Protein AF-A0A4Y7IZH0-F1 (afdb_monomer_lite)

Radius of gyration: 15.34 Å; chains: 1; bounding box: 50×20×42 Å

pLDDT: mean 87.92, std 14.13, range [39.81, 97.44]

Structure (mmCIF, N/CA/C/O backbone):
data_AF-A0A4Y7IZH0-F1
#
_entry.id   AF-A0A4Y7IZH0-F1
#
loop_
_atom_site.group_PDB
_atom_site.id
_atom_site.type_symbol
_atom_site.label_atom_id
_atom_site.label_alt_id
_atom_site.label_comp_id
_atom_site.label_asym_id
_atom_site.label_entity_id
_atom_site.label_seq_id
_atom_site.pdbx_PDB_ins_code
_atom_site.Cartn_x
_atom_site.Cartn_y
_atom_site.Cartn_z
_atom_site.occupancy
_atom_site.B_iso_or_equiv
_atom_site.auth_seq_id
_atom_site.auth_comp_id
_atom_site.auth_asym_id
_atom_site.auth_atom_id
_atom_site.pdbx_PDB_model_num
ATOM 1 N N . MET A 1 1 ? -27.369 6.206 21.919 1.00 42.56 1 MET A N 1
ATOM 2 C CA . MET A 1 1 ? -26.220 6.488 21.034 1.00 42.56 1 MET A CA 1
ATOM 3 C C . MET A 1 1 ? -26.747 7.203 19.810 1.00 42.56 1 MET A C 1
ATOM 5 O O . MET A 1 1 ? -27.743 6.756 19.257 1.00 42.56 1 MET A O 1
ATOM 9 N N . LYS A 1 2 ? -26.175 8.369 19.503 1.00 39.81 2 LYS A N 1
ATOM 10 C CA . LYS A 1 2 ? -26.587 9.223 18.385 1.00 39.81 2 LYS A CA 1
ATOM 11 C C . LYS A 1 2 ? -26.344 8.489 17.063 1.00 39.81 2 LYS A C 1
ATOM 13 O O . LYS A 1 2 ? -25.370 7.753 16.962 1.00 39.81 2 LYS A O 1
ATOM 18 N N . ASN A 1 3 ? -27.258 8.691 16.119 1.00 43.94 3 ASN A N 1
ATOM 19 C CA . ASN A 1 3 ? -27.263 8.195 14.743 1.00 43.94 3 ASN A CA 1
ATOM 20 C C . ASN A 1 3 ? -25.836 8.077 14.180 1.00 43.94 3 ASN A C 1
ATOM 22 O O . ASN A 1 3 ? -25.154 9.085 14.014 1.00 43.94 3 ASN A O 1
ATOM 26 N N . GLY A 1 4 ? -25.380 6.832 14.015 1.00 47.25 4 GLY A N 1
ATOM 27 C CA . GLY A 1 4 ? -23.975 6.466 13.861 1.00 47.25 4 GLY A CA 1
ATOM 28 C C . GLY A 1 4 ? -23.459 6.678 12.448 1.00 47.25 4 GLY A C 1
ATOM 29 O O . GLY A 1 4 ? -23.396 5.738 11.661 1.00 47.25 4 GLY A O 1
ATOM 30 N N . GLU A 1 5 ? -23.063 7.907 12.144 1.00 53.34 5 GLU A N 1
ATOM 31 C CA . GLU A 1 5 ? -22.160 8.180 11.031 1.00 53.34 5 GLU A CA 1
ATOM 32 C C . GLU A 1 5 ? -20.801 7.566 11.376 1.00 53.34 5 GLU A C 1
ATOM 34 O O . GLU A 1 5 ? -20.016 8.121 12.144 1.00 53.34 5 GLU A O 1
ATOM 39 N N . ARG A 1 6 ? -20.548 6.358 10.865 1.00 56.03 6 ARG A N 1
ATOM 40 C CA . ARG A 1 6 ? -19.225 5.740 10.912 1.00 56.03 6 ARG A CA 1
ATOM 41 C C . ARG A 1 6 ? -18.281 6.668 10.148 1.00 56.03 6 ARG A C 1
ATOM 43 O O . ARG A 1 6 ? -18.452 6.862 8.945 1.00 56.03 6 ARG A O 1
ATOM 50 N N . VAL A 1 7 ? -17.336 7.300 10.841 1.00 64.81 7 VAL A N 1
ATOM 51 C CA . VAL A 1 7 ? -16.315 8.107 10.169 1.00 64.81 7 VAL A CA 1
ATOM 52 C C . VAL A 1 7 ? -15.407 7.135 9.428 1.00 64.81 7 VAL A C 1
ATOM 54 O O . VAL A 1 7 ? -14.603 6.438 10.039 1.00 64.81 7 VAL A O 1
ATOM 57 N N . ASN A 1 8 ? -15.571 7.056 8.110 1.00 73.94 8 ASN A N 1
ATOM 58 C CA . ASN A 1 8 ? -14.726 6.231 7.257 1.00 73.94 8 ASN A CA 1
ATOM 59 C C . ASN A 1 8 ? -13.384 6.942 7.059 1.00 73.94 8 ASN A C 1
ATOM 61 O O . ASN A 1 8 ? -13.199 7.733 6.132 1.00 73.94 8 ASN A O 1
ATOM 65 N N . TRP A 1 9 ? -12.452 6.682 7.968 1.00 90.00 9 TRP A N 1
ATOM 66 C CA . TRP A 1 9 ? -11.093 7.197 7.896 1.00 90.00 9 TRP A CA 1
ATOM 67 C C . TRP A 1 9 ? -10.335 6.519 6.761 1.00 90.00 9 TRP A C 1
ATOM 69 O O . TRP A 1 9 ? -10.105 5.312 6.783 1.00 90.00 9 TRP A O 1
ATOM 79 N N . ARG A 1 10 ? -9.938 7.306 5.761 1.00 92.56 10 ARG A N 1
ATOM 80 C CA . ARG A 1 10 ? -9.223 6.818 4.582 1.00 92.56 10 ARG A CA 1
ATOM 81 C C . ARG A 1 10 ? -7.763 7.241 4.610 1.00 92.56 10 ARG A C 1
ATOM 83 O O . ARG A 1 10 ? -7.462 8.424 4.746 1.00 92.56 10 ARG A O 1
ATOM 90 N N . PHE A 1 11 ? -6.875 6.281 4.394 1.00 94.00 11 PHE A N 1
ATOM 91 C CA . PHE A 1 11 ? -5.475 6.516 4.076 1.00 94.00 11 PHE A CA 1
ATOM 92 C C . PHE A 1 11 ? -5.246 6.285 2.582 1.00 94.00 11 PHE A C 1
ATOM 94 O O . PHE A 1 11 ? -5.644 5.251 2.052 1.00 94.00 11 PHE A O 1
ATOM 101 N N . THR A 1 12 ? -4.572 7.228 1.923 1.00 95.88 12 THR A N 1
ATOM 102 C CA . THR A 1 12 ? -4.134 7.097 0.529 1.00 95.88 12 THR A CA 1
ATOM 103 C C . THR A 1 12 ? -2.700 7.597 0.409 1.00 95.88 12 THR A C 1
ATOM 105 O O . THR A 1 12 ? -2.376 8.664 0.930 1.00 95.88 12 THR A O 1
ATOM 108 N N . THR A 1 13 ? -1.845 6.847 -0.284 1.00 96.75 13 THR A N 1
ATOM 109 C CA . THR A 1 13 ? -0.464 7.244 -0.581 1.00 96.75 13 THR A CA 1
ATOM 110 C C . THR A 1 13 ? -0.031 6.770 -1.964 1.00 96.75 13 THR A C 1
ATOM 112 O O . THR A 1 13 ? -0.604 5.833 -2.522 1.00 96.75 13 THR A O 1
ATOM 115 N N . GLU A 1 14 ? 1.008 7.402 -2.497 1.00 96.31 14 GLU A N 1
ATOM 116 C CA . GLU A 1 14 ? 1.654 7.022 -3.748 1.00 96.31 14 GLU A CA 1
ATOM 117 C C . GLU A 1 14 ? 2.983 6.318 -3.473 1.00 96.31 14 GLU A C 1
ATOM 119 O O . GLU A 1 14 ? 3.769 6.715 -2.609 1.00 96.31 14 GLU A O 1
ATOM 124 N N . LEU A 1 15 ? 3.245 5.263 -4.237 1.00 95.00 15 LEU A N 1
ATOM 125 C CA . LEU A 1 15 ? 4.439 4.438 -4.143 1.00 95.00 15 LEU A CA 1
ATOM 126 C C . LEU A 1 15 ? 5.075 4.312 -5.518 1.00 95.00 15 LEU A C 1
ATOM 128 O O . LEU A 1 15 ? 4.540 3.658 -6.409 1.00 95.00 15 LEU A O 1
ATOM 132 N N . LYS A 1 16 ? 6.249 4.923 -5.679 1.00 94.62 16 LYS A N 1
ATOM 133 C CA . LYS A 1 16 ? 7.063 4.746 -6.880 1.00 94.62 16 LYS A CA 1
ATOM 134 C C . LYS A 1 16 ? 7.801 3.411 -6.819 1.00 94.62 16 LYS A C 1
ATOM 136 O O . LYS A 1 16 ? 8.516 3.145 -5.850 1.00 94.62 16 LYS A O 1
ATOM 141 N N . VAL A 1 17 ? 7.651 2.611 -7.866 1.00 94.62 17 VAL A N 1
ATOM 142 C CA . VAL A 1 17 ? 8.202 1.258 -7.989 1.00 94.62 17 VAL A CA 1
ATOM 143 C C . VAL A 1 17 ? 8.856 1.053 -9.353 1.00 94.62 17 VAL A C 1
ATOM 145 O O . VAL A 1 17 ? 8.582 1.792 -10.301 1.00 94.62 17 VAL A O 1
ATOM 148 N N . GLU A 1 18 ? 9.726 0.053 -9.455 1.00 93.44 18 GLU A N 1
ATOM 149 C CA . GLU A 1 18 ? 10.231 -0.430 -10.742 1.00 93.44 18 GLU A CA 1
ATOM 150 C C . GLU A 1 18 ? 9.136 -1.239 -11.444 1.00 93.44 18 GLU A C 1
ATOM 152 O O . GLU A 1 18 ? 8.339 -1.920 -10.796 1.00 93.44 18 GLU A O 1
ATOM 157 N N . MET A 1 19 ? 9.046 -1.113 -12.768 1.00 92.94 19 MET A N 1
ATOM 158 C CA . MET A 1 19 ? 7.933 -1.662 -13.550 1.00 92.94 19 MET A CA 1
ATOM 159 C C . MET A 1 19 ? 7.862 -3.198 -13.505 1.00 92.94 19 MET A C 1
ATOM 161 O O . MET A 1 19 ? 6.776 -3.765 -13.554 1.00 92.94 19 MET A O 1
ATOM 165 N N . ASP A 1 20 ? 9.006 -3.864 -13.386 1.00 92.69 20 ASP A N 1
ATOM 166 C CA . ASP A 1 20 ? 9.152 -5.316 -13.219 1.00 92.69 20 ASP A CA 1
ATOM 167 C C . ASP A 1 20 ? 8.743 -5.816 -11.824 1.00 92.69 20 ASP A C 1
ATOM 169 O O . ASP A 1 20 ? 8.323 -6.963 -11.689 1.00 92.69 20 ASP A O 1
A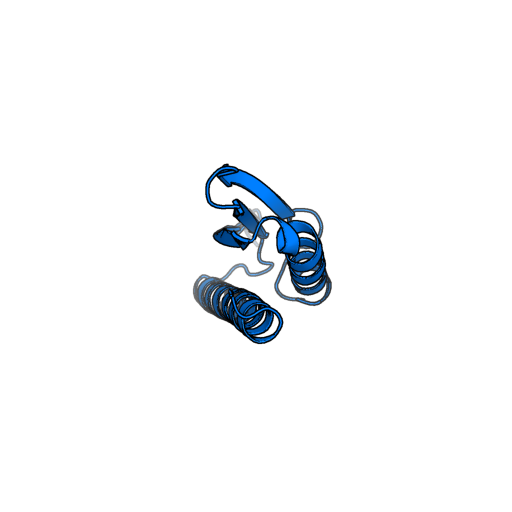TOM 173 N N . GLU A 1 21 ? 8.777 -4.959 -10.803 1.00 93.81 21 GLU A N 1
ATOM 174 C CA . GLU A 1 21 ? 8.403 -5.309 -9.426 1.00 93.81 21 GLU A CA 1
ATOM 175 C C . GLU A 1 21 ? 6.937 -4.980 -9.092 1.00 93.81 21 GLU A C 1
ATOM 177 O O . GLU A 1 21 ? 6.472 -5.283 -7.991 1.00 93.81 21 GLU A O 1
ATOM 182 N N . VAL A 1 22 ? 6.189 -4.375 -10.023 1.00 94.56 22 VAL A N 1
ATOM 183 C CA . VAL A 1 22 ? 4.805 -3.916 -9.808 1.00 94.56 22 VAL A CA 1
ATOM 184 C C . VAL A 1 22 ? 3.905 -5.018 -9.261 1.00 94.56 22 VAL A C 1
ATOM 186 O O . VAL A 1 22 ? 3.275 -4.821 -8.224 1.00 94.56 22 VAL A O 1
ATOM 189 N N . GLU A 1 23 ? 3.834 -6.170 -9.930 1.00 94.38 23 GLU A N 1
ATOM 190 C CA . GLU A 1 23 ? 2.897 -7.230 -9.540 1.00 94.38 23 GLU A CA 1
ATOM 191 C C . GLU A 1 23 ? 3.267 -7.835 -8.185 1.00 94.38 23 GLU A C 1
ATOM 193 O O . GLU A 1 23 ? 2.413 -7.948 -7.309 1.00 94.38 23 GLU A O 1
ATOM 198 N N . ARG A 1 24 ? 4.559 -8.087 -7.944 1.00 94.69 24 ARG A N 1
ATOM 199 C CA . ARG A 1 24 ? 5.048 -8.564 -6.645 1.00 94.69 24 ARG A CA 1
ATOM 200 C C . ARG A 1 24 ? 4.724 -7.580 -5.519 1.00 94.69 24 ARG A C 1
ATOM 202 O O . ARG A 1 24 ? 4.260 -7.986 -4.459 1.00 94.69 24 ARG A O 1
ATOM 209 N N . ILE A 1 25 ? 4.961 -6.283 -5.726 1.00 95.75 25 ILE A N 1
ATOM 210 C CA . ILE A 1 25 ? 4.665 -5.261 -4.714 1.00 95.75 25 ILE A CA 1
ATOM 211 C C . ILE A 1 25 ? 3.156 -5.169 -4.465 1.00 95.75 25 ILE A C 1
ATOM 213 O O . ILE A 1 25 ? 2.745 -5.050 -3.313 1.00 95.75 25 ILE A O 1
ATOM 217 N N . ARG A 1 26 ? 2.322 -5.261 -5.508 1.00 95.50 26 ARG A N 1
ATOM 218 C CA . ARG A 1 26 ? 0.858 -5.284 -5.363 1.00 95.50 26 ARG A CA 1
ATOM 219 C C . ARG A 1 26 ? 0.386 -6.491 -4.555 1.00 95.50 26 ARG A C 1
ATOM 221 O O . ARG A 1 26 ? -0.441 -6.315 -3.666 1.00 95.50 26 ARG A O 1
ATOM 228 N N . GLU A 1 27 ? 0.932 -7.679 -4.806 1.00 95.31 27 GLU A N 1
ATOM 229 C CA . GLU A 1 27 ? 0.631 -8.883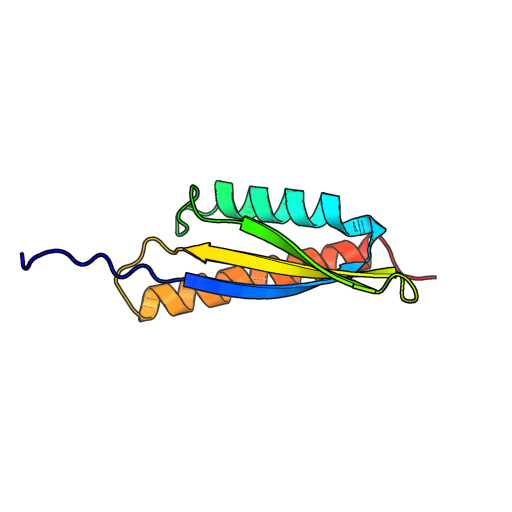 -4.021 1.00 95.31 27 GLU A CA 1
ATOM 230 C C . GLU A 1 27 ? 0.999 -8.711 -2.543 1.00 95.31 27 GLU A C 1
ATOM 232 O O . GLU A 1 27 ? 0.195 -9.015 -1.665 1.00 95.31 27 GLU A O 1
ATOM 237 N N . GLU A 1 28 ? 2.185 -8.178 -2.248 1.00 96.56 28 GLU A N 1
ATOM 238 C CA . GLU A 1 28 ? 2.616 -7.924 -0.868 1.00 96.56 28 GLU A CA 1
ATOM 239 C C . GLU A 1 28 ? 1.760 -6.851 -0.175 1.00 96.56 28 GLU A C 1
ATOM 241 O O . GLU A 1 28 ? 1.435 -6.983 1.004 1.00 96.56 28 GLU A O 1
ATOM 246 N N . ILE A 1 29 ? 1.331 -5.809 -0.895 1.00 96.25 29 ILE A N 1
ATOM 247 C CA . ILE A 1 29 ? 0.390 -4.815 -0.360 1.00 96.25 29 ILE A CA 1
ATOM 248 C C . ILE A 1 29 ? -0.972 -5.453 -0.061 1.00 96.25 29 ILE A C 1
ATOM 250 O O . ILE A 1 29 ? -1.543 -5.186 0.995 1.00 96.25 29 ILE A O 1
ATOM 254 N N . ASN A 1 30 ? -1.476 -6.323 -0.940 1.00 94.69 30 ASN A N 1
ATOM 255 C CA . ASN A 1 30 ? -2.736 -7.028 -0.703 1.00 94.69 30 ASN A CA 1
ATOM 256 C C . ASN A 1 30 ? -2.652 -7.928 0.537 1.00 94.69 30 ASN A C 1
ATOM 258 O O . ASN A 1 30 ? -3.553 -7.888 1.369 1.00 94.69 30 ASN A O 1
ATOM 262 N N . LYS A 1 31 ? -1.535 -8.641 0.739 1.00 95.81 31 LYS A N 1
ATOM 263 C CA . LYS A 1 31 ? -1.297 -9.395 1.983 1.00 95.81 31 LYS A CA 1
ATOM 264 C C . LYS A 1 31 ? -1.316 -8.488 3.212 1.00 95.81 31 LYS A C 1
ATOM 266 O O . LYS A 1 31 ? -1.936 -8.832 4.213 1.00 95.81 31 LYS A O 1
ATOM 271 N N . ILE A 1 32 ? -0.696 -7.304 3.140 1.00 95.12 32 ILE A N 1
ATOM 272 C CA . ILE A 1 32 ? -0.752 -6.322 4.235 1.00 95.12 32 ILE A CA 1
ATOM 273 C C . ILE A 1 32 ? -2.204 -5.938 4.547 1.00 95.12 32 ILE A C 1
ATOM 275 O O . ILE A 1 32 ? -2.554 -5.853 5.723 1.00 95.12 32 ILE A O 1
ATOM 279 N N . PHE A 1 33 ? -3.045 -5.716 3.534 1.00 94.50 33 PHE A N 1
ATOM 280 C CA . PHE A 1 33 ? -4.462 -5.406 3.742 1.00 94.50 33 PHE A CA 1
ATOM 281 C C . PHE A 1 33 ? -5.233 -6.562 4.388 1.00 94.50 33 PHE A C 1
ATOM 283 O O . PHE A 1 33 ? -6.034 -6.334 5.291 1.00 94.50 33 PHE A O 1
ATOM 290 N N . GLU A 1 34 ? -4.985 -7.794 3.950 1.00 93.25 34 GLU A N 1
ATOM 291 C CA . GLU A 1 34 ? -5.649 -8.990 4.473 1.00 93.25 34 GLU A CA 1
ATOM 292 C C . GLU A 1 34 ? -5.243 -9.294 5.924 1.00 93.25 34 GLU A C 1
ATOM 294 O O . GLU A 1 34 ? -6.080 -9.669 6.748 1.00 93.25 34 GLU A O 1
ATOM 299 N N . GLU A 1 35 ? -3.970 -9.103 6.267 1.00 93.94 35 GLU A N 1
ATOM 300 C CA . GLU A 1 35 ? -3.428 -9.437 7.587 1.00 93.94 35 GLU A CA 1
ATOM 301 C C . GLU A 1 35 ? -3.641 -8.333 8.638 1.00 93.94 35 GLU A C 1
ATOM 303 O O . GLU A 1 35 ? -3.654 -8.614 9.844 1.00 93.94 35 GLU A O 1
ATOM 308 N N . ASP A 1 36 ? -3.801 -7.072 8.219 1.00 92.81 36 ASP A N 1
ATOM 309 C CA . ASP A 1 36 ? -3.955 -5.945 9.137 1.00 92.81 36 ASP A CA 1
ATOM 310 C C . ASP A 1 36 ? -5.391 -5.816 9.664 1.00 92.81 36 ASP A C 1
ATOM 312 O O . ASP A 1 36 ? -6.316 -5.355 8.995 1.00 92.81 36 ASP A O 1
ATOM 316 N N . LYS A 1 37 ? -5.569 -6.192 10.932 1.00 91.38 37 LYS A N 1
ATOM 317 C CA . LYS A 1 37 ? -6.868 -6.169 11.616 1.00 91.38 37 LYS A CA 1
ATOM 318 C C . LYS A 1 37 ? -7.442 -4.762 11.771 1.00 91.38 37 LYS A C 1
ATOM 320 O O . LYS A 1 37 ? -8.666 -4.642 11.873 1.00 91.38 37 LYS A O 1
ATOM 325 N N . ASP A 1 38 ? -6.591 -3.737 11.756 1.00 91.81 38 ASP A N 1
ATOM 326 C CA . ASP A 1 38 ? -6.984 -2.336 11.910 1.00 91.81 38 ASP A CA 1
ATOM 327 C C . ASP A 1 38 ? -7.564 -1.741 10.603 1.00 91.81 38 ASP A C 1
ATOM 329 O O . ASP A 1 38 ? -8.098 -0.627 10.620 1.00 91.81 38 ASP A O 1
ATOM 333 N N . LEU A 1 39 ? -7.503 -2.476 9.481 1.00 91.06 39 LEU A N 1
ATOM 334 C CA . LEU A 1 39 ? -7.973 -2.045 8.159 1.00 91.06 39 LEU A CA 1
ATOM 335 C C . LEU A 1 39 ? -9.278 -2.728 7.734 1.00 91.06 39 LEU A C 1
ATOM 337 O O . LEU A 1 39 ? -9.540 -3.886 8.065 1.00 91.06 39 LEU A O 1
ATOM 341 N N . GLU A 1 40 ? -10.096 -2.008 6.970 1.00 88.38 40 GLU A N 1
ATOM 342 C CA . GLU A 1 40 ? -11.235 -2.562 6.237 1.00 88.38 40 GLU A CA 1
ATOM 343 C C . GLU A 1 40 ? -10.758 -3.203 4.935 1.00 88.38 40 GLU A C 1
ATOM 345 O O . GLU A 1 40 ? -10.128 -2.551 4.102 1.00 88.38 40 GLU A O 1
ATOM 350 N N . GLN A 1 41 ? -11.058 -4.487 4.755 1.00 82.00 41 GLN A N 1
ATOM 351 C CA . GLN A 1 41 ? -10.522 -5.272 3.642 1.00 82.00 41 GLN A CA 1
ATOM 352 C C . GLN A 1 41 ? -11.251 -4.998 2.323 1.00 82.00 41 GLN 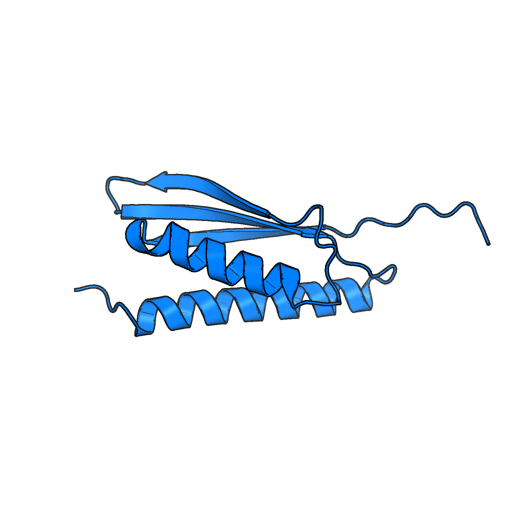A C 1
ATOM 354 O O . GLN A 1 41 ? -10.600 -4.873 1.292 1.00 82.00 41 GLN A O 1
ATOM 359 N N . GLU A 1 42 ? -12.581 -4.872 2.356 1.00 82.56 42 GLU A N 1
ATOM 360 C CA . GLU A 1 42 ? -13.418 -4.838 1.144 1.00 82.56 42 GLU A CA 1
ATOM 361 C C . GLU A 1 42 ? -13.145 -3.624 0.239 1.00 82.56 42 GLU A C 1
ATOM 363 O O . GLU A 1 42 ? -13.252 -3.735 -0.980 1.00 82.56 42 GLU A O 1
ATOM 368 N N . ASP A 1 43 ? -12.723 -2.496 0.818 1.00 83.31 43 ASP A N 1
ATOM 369 C CA . ASP A 1 43 ? -12.501 -1.232 0.102 1.00 83.31 43 ASP A CA 1
ATOM 370 C C . ASP A 1 43 ? -11.010 -0.844 -0.021 1.00 83.31 43 ASP A C 1
ATOM 372 O O . ASP A 1 43 ? -10.676 0.279 -0.419 1.00 83.31 43 ASP A O 1
ATOM 376 N N . SER A 1 44 ? -10.095 -1.751 0.340 1.00 91.69 44 SER A N 1
ATOM 377 C CA . SER A 1 44 ? -8.648 -1.526 0.242 1.00 91.69 44 SER A CA 1
ATOM 378 C C . SER A 1 44 ? -8.099 -1.969 -1.113 1.00 91.69 44 SER A C 1
ATOM 380 O O . SER A 1 44 ? -8.428 -3.043 -1.609 1.00 91.69 44 SER A O 1
ATOM 382 N N . TYR A 1 45 ? -7.249 -1.148 -1.733 1.00 94.00 45 TYR A N 1
ATOM 383 C CA . TYR A 1 45 ? -6.720 -1.430 -3.065 1.00 94.00 45 TYR A CA 1
ATOM 384 C C . TYR A 1 45 ? -5.335 -0.832 -3.331 1.00 94.00 45 TYR A C 1
ATOM 386 O O . TYR A 1 45 ? -4.951 0.210 -2.793 1.00 94.00 45 TYR A O 1
ATOM 394 N N . ALA A 1 46 ? -4.609 -1.489 -4.239 1.00 95.88 46 ALA A N 1
ATOM 395 C CA . ALA A 1 46 ? -3.370 -1.014 -4.841 1.00 95.88 46 ALA A CA 1
ATOM 396 C C . ALA A 1 46 ? -3.455 -1.117 -6.373 1.00 95.88 46 ALA A C 1
ATOM 398 O O . ALA A 1 46 ? -3.579 -2.214 -6.932 1.00 95.88 46 ALA A O 1
ATOM 399 N N . LEU A 1 47 ? -3.392 0.024 -7.065 1.00 95.12 47 LEU A N 1
ATOM 400 C CA . LEU A 1 47 ? -3.500 0.096 -8.528 1.00 95.12 47 LEU A CA 1
ATOM 401 C C . LEU A 1 47 ? -2.430 1.005 -9.134 1.00 95.12 47 LEU A C 1
ATOM 403 O O . LEU A 1 47 ? -1.929 1.911 -8.473 1.00 95.12 47 LEU A O 1
ATOM 407 N N . ILE A 1 48 ? -2.084 0.766 -10.399 1.00 95.88 48 ILE A N 1
ATOM 408 C CA . ILE A 1 48 ? -1.164 1.625 -11.152 1.00 95.88 48 ILE A CA 1
ATOM 409 C C . ILE A 1 48 ? -1.883 2.938 -11.467 1.00 95.88 48 ILE A C 1
ATOM 411 O O . ILE A 1 48 ? -2.910 2.937 -12.143 1.00 95.88 48 ILE A O 1
ATOM 415 N N . HIS A 1 49 ? -1.354 4.042 -10.949 1.00 95.56 49 HIS A N 1
ATOM 416 C CA . HIS A 1 49 ? -1.853 5.390 -11.197 1.00 95.56 49 HIS A CA 1
ATOM 417 C C . HIS A 1 49 ? -1.168 6.041 -12.402 1.00 95.56 49 HIS A C 1
ATOM 419 O O . HIS A 1 49 ? -1.837 6.687 -13.204 1.00 95.56 49 HIS A O 1
ATOM 425 N N . ASP A 1 50 ? 0.143 5.838 -12.537 1.00 96.12 50 ASP A N 1
ATOM 426 C CA . ASP A 1 50 ? 0.959 6.384 -13.622 1.00 96.12 50 ASP A CA 1
ATOM 427 C C . ASP A 1 50 ? 2.108 5.425 -13.973 1.00 96.12 50 ASP A C 1
ATOM 429 O O . ASP A 1 50 ? 2.525 4.606 -13.145 1.00 96.12 50 ASP A O 1
ATOM 433 N N . ALA A 1 51 ? 2.616 5.510 -15.201 1.00 95.12 51 ALA A N 1
ATOM 434 C CA . ALA A 1 51 ? 3.698 4.673 -15.702 1.00 95.12 51 ALA A CA 1
ATOM 435 C C . ALA A 1 51 ? 4.652 5.463 -16.606 1.00 95.12 51 ALA A C 1
ATOM 437 O O . ALA A 1 51 ? 4.265 6.006 -17.639 1.00 95.12 51 ALA A O 1
ATOM 438 N N . ASP A 1 52 ? 5.936 5.434 -16.257 1.00 95.81 52 ASP A N 1
ATOM 439 C CA . ASP A 1 52 ? 7.029 5.984 -17.049 1.00 95.81 52 ASP A CA 1
ATOM 440 C C . ASP A 1 52 ? 7.823 4.836 -17.679 1.00 95.81 52 ASP A C 1
ATOM 442 O O . ASP A 1 52 ? 8.718 4.241 -17.068 1.00 95.81 52 ASP A O 1
ATOM 446 N N . PHE A 1 53 ? 7.472 4.517 -18.924 1.00 92.38 53 PHE A N 1
ATOM 447 C CA . PHE A 1 53 ? 8.104 3.444 -19.689 1.00 92.38 53 PHE A CA 1
ATOM 448 C C . PHE A 1 53 ? 9.566 3.738 -20.039 1.00 92.38 53 PHE A C 1
ATOM 450 O O . PHE A 1 53 ? 10.356 2.801 -20.148 1.00 92.38 53 PHE A O 1
ATOM 457 N N . ALA A 1 54 ? 9.944 5.012 -20.196 1.00 94.19 54 ALA A N 1
ATOM 458 C CA . ALA A 1 54 ? 11.314 5.387 -20.537 1.00 94.19 54 ALA A CA 1
ATOM 459 C C . ALA A 1 54 ? 12.256 5.122 -19.360 1.00 94.19 54 ALA A C 1
ATOM 461 O O . ALA A 1 54 ? 13.341 4.574 -19.542 1.00 94.19 54 ALA A O 1
ATOM 462 N N . ASN A 1 55 ? 11.803 5.444 -18.148 1.00 93.44 55 ASN A N 1
ATOM 463 C CA . ASN A 1 55 ? 12.561 5.213 -16.922 1.00 93.44 55 ASN A CA 1
ATOM 464 C C . ASN A 1 55 ? 12.268 3.857 -16.263 1.00 93.44 55 ASN A C 1
ATOM 466 O O . ASN A 1 55 ? 12.817 3.578 -15.202 1.00 93.44 55 ASN A O 1
ATOM 470 N N . ARG A 1 56 ? 11.424 3.009 -16.872 1.00 93.94 56 ARG A N 1
ATOM 471 C CA . ARG A 1 56 ? 10.987 1.706 -16.332 1.00 93.94 56 ARG A CA 1
ATOM 472 C C . ARG A 1 56 ? 10.428 1.798 -14.907 1.00 93.94 56 ARG A C 1
ATOM 474 O O . ARG A 1 56 ? 10.672 0.924 -14.076 1.00 93.94 56 ARG A O 1
ATOM 481 N N . THR A 1 57 ? 9.655 2.841 -14.615 1.00 95.19 57 THR A N 1
ATOM 482 C CA . THR A 1 57 ? 9.026 3.020 -13.297 1.00 95.19 57 THR A CA 1
ATOM 483 C C . THR A 1 57 ? 7.515 3.133 -13.401 1.00 95.19 57 THR A C 1
ATOM 485 O O . THR A 1 57 ? 6.990 3.583 -14.414 1.00 95.19 57 THR A O 1
ATOM 488 N N . ALA A 1 58 ? 6.818 2.756 -12.338 1.00 95.94 58 ALA A N 1
ATOM 489 C CA . ALA A 1 58 ? 5.388 2.975 -12.176 1.00 95.94 58 ALA A CA 1
ATOM 490 C C . ALA A 1 58 ? 5.104 3.658 -10.835 1.00 95.94 58 ALA A C 1
ATOM 492 O O . ALA A 1 58 ? 5.890 3.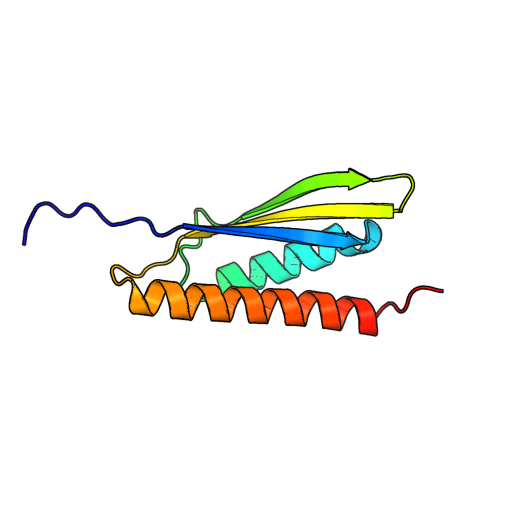564 -9.889 1.00 95.94 58 ALA A O 1
ATOM 493 N N . VAL A 1 59 ? 3.969 4.340 -10.751 1.00 96.44 59 VAL A N 1
ATOM 494 C CA . VAL A 1 59 ? 3.415 4.870 -9.507 1.00 96.44 59 VAL A CA 1
ATOM 495 C C . VAL A 1 59 ? 2.195 4.036 -9.153 1.00 96.44 59 VAL A C 1
ATOM 497 O O . VAL A 1 59 ? 1.230 3.979 -9.912 1.00 96.44 59 VAL A O 1
ATOM 500 N N . LEU A 1 60 ? 2.235 3.387 -7.994 1.00 97.00 60 LEU A N 1
ATOM 501 C CA . LEU A 1 60 ? 1.094 2.708 -7.400 1.00 97.00 60 LEU A CA 1
ATOM 502 C C . LEU A 1 60 ? 0.375 3.667 -6.455 1.00 97.00 60 LEU A C 1
ATOM 504 O O . LEU A 1 60 ? 0.999 4.215 -5.549 1.00 97.00 60 LEU A O 1
ATOM 508 N N . ILE A 1 61 ? -0.935 3.829 -6.620 1.00 97.44 61 ILE A N 1
ATOM 509 C CA . ILE A 1 61 ? -1.782 4.411 -5.578 1.00 97.44 61 ILE A CA 1
ATOM 510 C C . ILE A 1 61 ? -2.239 3.286 -4.650 1.00 97.44 61 ILE A C 1
ATOM 512 O O . ILE A 1 61 ? -2.785 2.275 -5.096 1.00 97.44 61 ILE A O 1
ATOM 516 N N . VAL A 1 62 ? -1.992 3.467 -3.357 1.00 97.06 62 VAL A N 1
ATOM 517 C CA . VAL A 1 62 ? -2.359 2.536 -2.290 1.00 97.06 62 VAL A CA 1
ATOM 518 C C . VAL A 1 62 ? -3.356 3.231 -1.392 1.00 97.06 62 VAL A C 1
ATOM 520 O O . VAL A 1 62 ? -3.067 4.294 -0.847 1.00 97.06 62 VAL A O 1
ATOM 523 N N . SER A 1 63 ? -4.536 2.639 -1.258 1.00 95.88 63 SER A N 1
ATOM 524 C CA . SER A 1 63 ? -5.653 3.207 -0.518 1.00 95.88 63 SER A CA 1
ATOM 525 C C . SER A 1 63 ? -6.280 2.151 0.377 1.00 95.88 63 SER A C 1
ATOM 527 O O . SER A 1 63 ? -6.566 1.055 -0.089 1.00 95.88 63 SER A O 1
ATOM 529 N N . CYS A 1 64 ? -6.558 2.498 1.630 1.00 94.38 64 CYS A N 1
ATOM 530 C CA . CYS A 1 64 ? -7.304 1.653 2.559 1.00 94.38 64 CYS A CA 1
ATOM 531 C C . CYS A 1 64 ? -8.164 2.489 3.510 1.00 94.38 64 CYS A C 1
ATOM 533 O O . CYS A 1 64 ? -7.874 3.660 3.777 1.00 94.38 64 CYS A O 1
ATOM 535 N N . PHE A 1 65 ? -9.227 1.880 4.028 1.00 92.25 65 PHE A N 1
ATOM 536 C CA . PHE A 1 65 ? -10.015 2.444 5.120 1.00 92.25 65 PHE A CA 1
ATOM 537 C C . PHE A 1 65 ? -9.592 1.816 6.446 1.00 92.25 65 PHE A C 1
ATOM 539 O O . PHE A 1 65 ? -9.247 0.636 6.496 1.00 92.25 65 PHE A O 1
ATOM 546 N N . THR A 1 66 ? -9.601 2.595 7.524 1.00 91.50 66 THR A N 1
ATOM 547 C CA . THR A 1 66 ? -9.325 2.092 8.873 1.00 91.50 66 THR A CA 1
ATOM 548 C C . THR A 1 66 ? -10.630 1.792 9.609 1.00 91.50 66 THR A C 1
ATOM 550 O O . THR A 1 66 ? -11.668 2.398 9.344 1.00 91.50 66 THR A O 1
ATOM 553 N N . LYS A 1 67 ? -10.582 0.854 10.560 1.00 89.81 67 LYS A N 1
ATOM 554 C CA . LYS A 1 67 ? -11.744 0.467 11.380 1.00 89.81 67 LYS A CA 1
ATOM 555 C C . LYS A 1 67 ? -11.997 1.376 12.584 1.00 89.81 67 LYS A C 1
ATOM 557 O O . LYS A 1 67 ? -12.969 1.155 13.304 1.00 89.81 67 LYS A O 1
ATOM 562 N N . THR A 1 68 ? -11.113 2.339 12.840 1.00 89.12 68 THR A N 1
ATOM 563 C CA . THR A 1 68 ? -11.182 3.192 14.033 1.00 89.12 68 THR A CA 1
ATOM 564 C C . THR A 1 68 ? -12.231 4.295 13.900 1.00 89.12 68 THR A C 1
ATOM 566 O O . THR A 1 68 ? -12.566 4.719 12.800 1.00 89.12 68 THR A O 1
ATOM 569 N N . ASP A 1 69 ? -12.724 4.786 15.031 1.00 88.38 69 ASP A N 1
ATOM 570 C CA . ASP A 1 69 ? -13.533 5.995 15.156 1.00 88.38 69 ASP A CA 1
ATOM 571 C C . ASP A 1 69 ? -12.780 7.156 15.842 1.00 88.38 69 ASP A C 1
ATOM 573 O O . ASP A 1 69 ? -13.309 8.269 15.914 1.00 88.38 69 ASP A O 1
ATOM 577 N N . THR A 1 70 ? -11.535 6.943 16.287 1.00 88.81 70 THR A N 1
ATOM 578 C CA . THR A 1 70 ? -10.709 7.952 16.971 1.00 88.81 70 THR A CA 1
ATOM 579 C C . THR A 1 70 ? -9.624 8.533 16.062 1.00 88.81 70 THR A C 1
ATOM 581 O O . THR A 1 70 ? -9.065 7.862 15.189 1.00 88.81 70 THR A O 1
ATOM 584 N N . HIS A 1 71 ? -9.287 9.807 16.288 1.00 89.12 71 HIS A N 1
ATOM 585 C CA . HIS A 1 71 ? -8.207 10.468 15.552 1.00 89.12 71 HIS A CA 1
ATOM 586 C C . HIS A 1 71 ? -6.838 9.891 15.935 1.00 89.12 71 HIS A C 1
ATOM 588 O O . HIS A 1 71 ? -5.982 9.702 15.071 1.00 89.12 71 HIS A O 1
ATOM 594 N N . GLU A 1 72 ? -6.620 9.610 17.221 1.00 92.50 72 GLU A N 1
ATOM 595 C CA . GLU A 1 72 ? -5.354 9.095 17.738 1.00 92.50 72 GLU A CA 1
ATOM 596 C C . GLU A 1 72 ? -5.009 7.732 17.131 1.00 92.50 72 GLU A C 1
ATOM 598 O O . GLU A 1 72 ? -3.887 7.534 16.651 1.00 92.50 72 GLU A O 1
ATOM 603 N N . ASP A 1 73 ? -5.975 6.811 17.078 1.00 92.44 73 ASP A N 1
ATOM 604 C CA . ASP A 1 73 ? -5.753 5.511 16.447 1.00 92.44 73 ASP A CA 1
ATOM 605 C C . ASP A 1 73 ? -5.591 5.638 14.937 1.00 92.44 73 ASP A C 1
ATOM 607 O O . ASP A 1 73 ? -4.770 4.924 14.364 1.00 92.44 73 ASP A O 1
ATOM 611 N N . TYR A 1 74 ? -6.299 6.565 14.283 1.00 93.19 74 TYR A N 1
ATOM 612 C CA . TYR A 1 74 ? -6.110 6.799 12.853 1.00 93.19 74 TYR A CA 1
ATOM 613 C C . TYR A 1 74 ? -4.657 7.179 12.547 1.00 93.19 74 TYR A C 1
ATOM 615 O O . TYR A 1 74 ? -4.044 6.581 11.662 1.00 93.19 74 TYR A O 1
ATOM 623 N N . PHE A 1 75 ? -4.067 8.111 13.305 1.00 94.56 75 PHE A N 1
ATOM 624 C CA . PHE A 1 75 ? -2.663 8.488 13.120 1.00 94.56 75 PHE A CA 1
ATOM 625 C C . PHE A 1 75 ? -1.706 7.323 13.391 1.00 94.56 75 PHE A C 1
ATOM 627 O O . PHE A 1 75 ? -0.782 7.102 12.606 1.00 94.56 75 PHE A O 1
ATOM 634 N N . ARG A 1 76 ? -1.958 6.532 14.442 1.00 95.62 76 ARG A N 1
ATOM 635 C CA . ARG A 1 76 ? -1.175 5.325 14.747 1.00 95.62 76 ARG A CA 1
ATOM 636 C C . ARG A 1 76 ? -1.205 4.322 13.589 1.00 95.62 76 ARG A C 1
ATOM 638 O O . ARG A 1 76 ? -0.154 3.823 13.188 1.00 95.62 76 ARG A O 1
ATOM 645 N N . ILE A 1 77 ? -2.392 4.030 13.058 1.00 94.88 77 ILE A N 1
ATOM 646 C CA . ILE A 1 77 ? -2.598 3.075 11.959 1.00 94.88 77 ILE A CA 1
ATOM 647 C C . ILE A 1 77 ? -1.948 3.600 10.675 1.00 94.88 77 ILE A C 1
ATOM 649 O O . ILE A 1 77 ? -1.204 2.873 10.017 1.00 94.88 77 ILE A O 1
ATOM 653 N N . ARG A 1 78 ? -2.152 4.883 10.353 1.00 95.00 78 ARG A N 1
ATOM 654 C CA . ARG A 1 78 ? -1.538 5.560 9.203 1.00 95.00 78 ARG A CA 1
ATOM 655 C C . ARG A 1 78 ? -0.014 5.451 9.226 1.00 95.00 78 ARG A C 1
ATOM 657 O O . ARG A 1 78 ? 0.594 5.066 8.228 1.00 95.00 78 ARG A O 1
ATOM 664 N N . ASP A 1 79 ? 0.607 5.785 10.352 1.00 96.06 79 ASP A N 1
ATOM 665 C CA . ASP A 1 79 ? 2.066 5.798 10.472 1.00 96.06 79 ASP A CA 1
ATOM 666 C C . ASP A 1 79 ? 2.642 4.375 10.440 1.00 96.06 79 ASP A C 1
ATOM 668 O O . ASP A 1 79 ? 3.673 4.131 9.805 1.00 96.06 79 ASP A O 1
ATOM 672 N N . ALA A 1 80 ? 1.941 3.407 11.040 1.00 95.75 80 ALA A N 1
ATOM 673 C CA . ALA A 1 80 ? 2.286 1.994 10.922 1.00 95.75 80 ALA A CA 1
ATOM 674 C C . ALA A 1 80 ? 2.214 1.511 9.463 1.00 95.75 80 ALA A C 1
ATOM 676 O O . ALA A 1 80 ? 3.126 0.818 9.006 1.00 95.75 80 ALA A O 1
ATOM 677 N N . MET A 1 81 ? 1.182 1.912 8.717 1.00 95.62 81 MET A N 1
ATOM 678 C CA . MET A 1 81 ? 1.022 1.571 7.304 1.00 95.62 81 MET A CA 1
ATOM 679 C C . MET A 1 81 ? 2.142 2.169 6.446 1.00 95.62 81 MET A C 1
ATOM 681 O O . MET A 1 81 ? 2.787 1.450 5.683 1.00 95.62 81 MET A O 1
ATOM 685 N N . LEU A 1 82 ? 2.459 3.455 6.628 1.00 95.88 82 LEU A N 1
ATOM 686 C CA . LEU A 1 82 ? 3.587 4.106 5.951 1.00 95.88 82 LEU A CA 1
ATOM 687 C C . LEU A 1 82 ? 4.911 3.377 6.218 1.00 95.88 82 LEU A C 1
ATOM 689 O O . LEU A 1 82 ? 5.708 3.178 5.298 1.00 95.88 82 LEU A O 1
ATOM 693 N N . LEU A 1 83 ? 5.136 2.928 7.455 1.00 96.38 83 LEU A N 1
ATOM 694 C CA . LEU A 1 83 ? 6.335 2.177 7.814 1.00 96.38 83 LEU A CA 1
ATOM 695 C C . LEU A 1 83 ? 6.377 0.786 7.161 1.00 96.38 83 LEU A C 1
ATOM 697 O O . LEU A 1 83 ? 7.446 0.371 6.707 1.00 96.38 83 LEU A O 1
ATOM 701 N N . LYS A 1 84 ? 5.248 0.066 7.095 1.00 95.69 84 LYS A N 1
ATOM 702 C CA . LYS A 1 84 ? 5.148 -1.232 6.399 1.00 95.69 84 LYS A CA 1
ATOM 703 C C . LYS A 1 84 ? 5.480 -1.082 4.914 1.00 95.69 84 LYS A C 1
ATOM 705 O O . LYS A 1 84 ? 6.354 -1.784 4.411 1.00 95.69 84 LYS A O 1
ATOM 710 N N . LEU A 1 85 ? 4.858 -0.109 4.251 1.00 95.75 85 LEU A N 1
ATOM 711 C CA . LEU A 1 85 ? 5.083 0.182 2.834 1.00 95.75 85 LEU A CA 1
ATOM 712 C C . LEU A 1 85 ? 6.534 0.594 2.563 1.00 95.75 85 LEU A C 1
ATOM 714 O O . LEU A 1 85 ? 7.151 0.117 1.613 1.00 95.75 85 LEU A O 1
ATOM 718 N N . ARG A 1 86 ? 7.127 1.421 3.433 1.00 94.44 86 ARG A N 1
ATOM 719 C CA . ARG A 1 86 ? 8.539 1.799 3.304 1.00 94.44 86 ARG A CA 1
ATOM 720 C C . ARG A 1 86 ? 9.469 0.590 3.407 1.00 94.44 86 ARG A C 1
ATOM 722 O O . ARG A 1 86 ? 10.372 0.451 2.587 1.00 94.44 86 ARG A O 1
ATOM 729 N N . LYS A 1 87 ? 9.236 -0.292 4.383 1.00 94.62 87 LYS A N 1
ATOM 730 C CA . LYS A 1 87 ? 10.020 -1.524 4.555 1.00 94.62 87 LYS A CA 1
ATOM 731 C C . LYS A 1 87 ? 9.898 -2.456 3.353 1.00 94.62 87 LYS A C 1
ATOM 733 O O . LYS A 1 87 ? 10.907 -3.035 2.964 1.00 94.62 87 LYS A O 1
ATOM 738 N N . LEU A 1 88 ? 8.706 -2.572 2.766 1.00 94.19 88 LEU A N 1
ATOM 739 C CA . LEU A 1 88 ? 8.477 -3.351 1.550 1.00 94.19 88 LEU A CA 1
ATOM 740 C C . LEU A 1 88 ? 9.348 -2.834 0.394 1.00 94.19 88 LEU A C 1
ATOM 742 O O . LEU A 1 88 ? 10.128 -3.595 -0.169 1.00 94.19 88 LEU A O 1
ATOM 746 N N . ILE A 1 89 ? 9.307 -1.527 0.115 1.00 91.31 89 ILE A N 1
ATOM 747 C CA . ILE A 1 89 ? 10.121 -0.914 -0.948 1.00 91.31 89 ILE A CA 1
ATOM 748 C C . ILE A 1 89 ? 11.623 -1.074 -0.691 1.00 91.31 89 ILE A C 1
ATOM 750 O O . ILE A 1 89 ? 12.383 -1.406 -1.602 1.00 91.31 89 ILE A O 1
ATOM 754 N N . ASP A 1 90 ? 12.068 -0.849 0.544 1.00 89.50 90 ASP A N 1
ATOM 755 C CA . ASP A 1 90 ? 13.483 -0.976 0.894 1.00 89.50 90 ASP A CA 1
ATOM 756 C C . ASP A 1 90 ? 13.964 -2.439 0.796 1.00 89.50 90 ASP A C 1
ATOM 758 O O . ASP A 1 90 ? 15.120 -2.686 0.445 1.00 89.50 90 ASP A O 1
ATOM 762 N N . ALA A 1 91 ? 13.094 -3.420 1.065 1.00 87.69 91 ALA A N 1
ATOM 763 C CA . ALA A 1 91 ? 13.390 -4.838 0.871 1.00 87.69 91 ALA A CA 1
ATOM 764 C C . ALA A 1 91 ? 13.490 -5.206 -0.616 1.00 87.69 91 ALA A C 1
ATOM 766 O O . ALA A 1 91 ? 14.432 -5.903 -1.000 1.00 87.69 91 ALA A O 1
ATOM 767 N N . THR A 1 92 ? 12.592 -4.687 -1.457 1.00 83.31 92 THR A N 1
ATOM 768 C CA . THR A 1 92 ? 12.642 -4.892 -2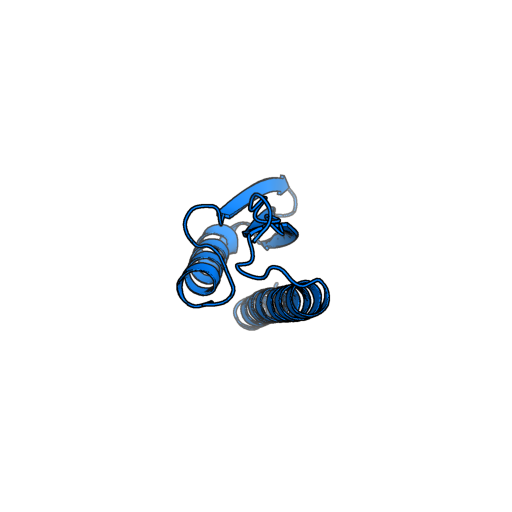.911 1.00 83.31 92 THR A CA 1
ATOM 769 C C . THR A 1 92 ? 13.958 -4.386 -3.503 1.00 83.31 92 THR A C 1
ATOM 771 O O . THR A 1 92 ? 14.654 -5.144 -4.178 1.00 83.31 92 THR A O 1
ATOM 774 N N . LYS A 1 93 ? 14.378 -3.165 -3.143 1.00 78.00 93 LYS A N 1
ATOM 775 C CA . LYS A 1 93 ? 15.653 -2.573 -3.593 1.00 78.00 93 LYS A CA 1
ATOM 776 C C . LYS A 1 93 ? 16.886 -3.368 -3.168 1.00 78.00 93 LYS A C 1
ATOM 778 O O . LYS A 1 93 ? 17.879 -3.400 -3.883 1.00 78.00 93 LYS A O 1
ATOM 783 N N . LYS A 1 94 ? 16.852 -3.998 -1.990 1.00 72.88 94 LYS A N 1
ATOM 784 C CA . LYS A 1 94 ? 17.940 -4.882 -1.540 1.00 72.88 94 LYS A CA 1
ATOM 785 C C . LYS A 1 94 ? 17.973 -6.195 -2.318 1.00 72.88 94 LYS A C 1
ATOM 787 O O . LYS A 1 94 ? 19.057 -6.727 -2.525 1.00 72.88 94 LYS A O 1
ATOM 792 N N . SER A 1 95 ? 16.809 -6.727 -2.703 1.00 66.62 95 SER A N 1
ATOM 793 C CA . SER A 1 95 ? 16.722 -7.968 -3.483 1.00 66.62 95 SER A CA 1
ATOM 794 C C . SER A 1 95 ? 17.085 -7.786 -4.956 1.00 66.62 95 SER A C 1
ATOM 796 O O . SER A 1 95 ? 17.594 -8.725 -5.558 1.00 66.62 95 SER A O 1
ATOM 798 N N . ASN A 1 96 ? 16.866 -6.590 -5.505 1.00 62.91 96 ASN A N 1
ATOM 799 C CA . ASN A 1 96 ? 17.187 -6.239 -6.883 1.00 62.91 96 ASN A CA 1
ATOM 800 C C . ASN A 1 96 ? 17.980 -4.918 -6.904 1.00 62.91 96 ASN A C 1
ATOM 802 O O . ASN A 1 96 ? 17.398 -3.854 -7.116 1.00 62.91 96 ASN A O 1
ATOM 806 N N . PRO A 1 97 ? 19.287 -4.937 -6.582 1.00 54.69 97 PRO A N 1
ATOM 807 C CA . PRO A 1 97 ? 20.108 -3.747 -6.727 1.00 54.69 97 PRO A CA 1
ATOM 808 C C . PRO A 1 97 ? 20.186 -3.395 -8.215 1.00 54.69 97 PRO A C 1
ATOM 810 O O . PRO A 1 97 ? 20.563 -4.236 -9.030 1.00 54.69 97 PRO A O 1
ATOM 813 N N . LEU A 1 98 ? 19.818 -2.160 -8.558 1.00 49.97 98 LEU A N 1
ATOM 814 C CA . LEU A 1 98 ? 20.003 -1.615 -9.903 1.00 49.97 98 LEU A CA 1
ATOM 815 C C . LEU A 1 98 ? 21.451 -1.868 -10.387 1.00 49.97 98 LEU A C 1
ATOM 817 O O . LEU A 1 98 ? 22.372 -1.742 -9.570 1.00 49.97 98 LEU A O 1
ATOM 821 N N . PRO A 1 99 ? 21.659 -2.228 -11.669 1.00 49.56 99 PRO A N 1
ATOM 822 C CA . PRO A 1 99 ? 22.994 -2.334 -12.256 1.00 49.56 99 PRO A CA 1
ATOM 823 C C . PRO A 1 99 ? 23.736 -0.990 -12.297 1.00 49.56 99 PRO A C 1
ATOM 825 O O . PRO A 1 99 ? 23.070 0.070 -12.380 1.00 49.56 99 PRO A O 1
#

Secondary structure (DSSP, 8-state):
---------EEEEEEEEETTTHHHHHHHHHHHHHH-TTEEEEEEEEEEEEEETTTTEEEEEEEEEES--SHHHHHHHHHHHHHHHHHHHHHHHHHS---

Foldseek 3Di:
DPDDPQPFQKDKDKDKDALVCQVVLQVVLLVVL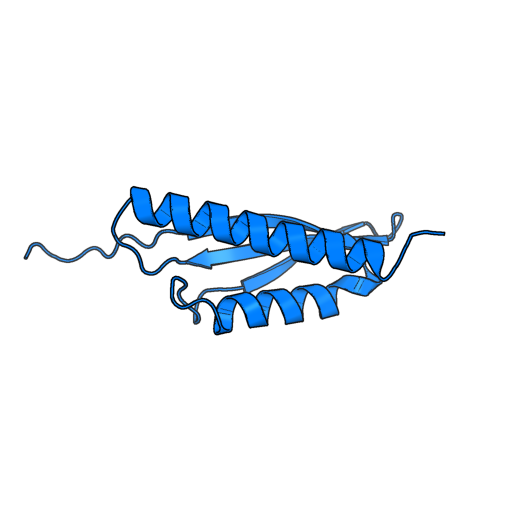VPDPQWDNPPWHWDFPADDVVVRMTIIMTMTTGNDPDPVVSVVVNVVSVVSSVVSRVVVCVVDPDD

InterPro domains:
  IPR011066 Mechanosensitive ion channel MscS, C-terminal domain superfamily [SSF82689] (9-99)
  IPR056876 Mechanosensitive ion channel protein 2/3, C-terminal [PF24956] (10-89)

Organism: Papaver somniferum (NCBI:txid3469)

Sequence (99 aa):
MKNGERVNWRFTTELKVEMDEVERIREEINKIFEEDKDLEQEDSYALIHDADFANRTAVLIVSCFTKTDTHEDYFRIRDAMLLKLRKLIDATKKSNPLP